Protein AF-A0A7Y3B7I3-F1 (afdb_monomer)

Mean predicted aligned error: 4.74 Å

Sequence (54 aa):
MPNDLPIIIQGGMGVAVSGWRLANAVSSEGQLGVVSGTALDAVLARRLQHGDPG

pLDDT: mean 91.46, std 9.16, range [53.5, 97.44]

Secondary structure (DSSP, 8-state):
-TT---S-EE---TTTTS-HHHHHHHHHTTSEE----TTHHHHHHHHHHT----

Solvent-accessible surface area (backbone atoms only — not comparable to full-atom values): 3271 Å² total; per-residue (Å²): 126,100,76,79,72,55,89,48,71,49,66,54,39,61,70,82,66,25,43,65,69,58,17,48,57,36,36,74,72,68,28,42,39,31,59,33,67,44,63,47,69,61,52,52,55,54,52,59,72,69,54,76,95,128

Structure (mmCIF, N/CA/C/O backbone):
data_AF-A0A7Y3B7I3-F1
#
_entry.id   AF-A0A7Y3B7I3-F1
#
loop_
_atom_site.group_PDB
_atom_site.id
_atom_site.type_symbol
_atom_site.label_atom_id
_atom_site.label_alt_id
_atom_site.label_comp_id
_atom_site.label_asym_id
_atom_site.label_entity_id
_atom_site.label_seq_id
_atom_site.pdbx_PDB_ins_code
_atom_site.Cartn_x
_atom_site.Cartn_y
_atom_site.Cartn_z
_atom_site.occupancy
_atom_site.B_iso_or_equiv
_atom_site.auth_seq_id
_atom_site.auth_comp_id
_atom_site.auth_asym_id
_atom_site.auth_atom_id
_atom_site.pdbx_PDB_model_num
ATOM 1 N N . MET A 1 1 ? -22.102 3.261 17.944 1.00 53.50 1 MET A N 1
ATOM 2 C CA . MET A 1 1 ? -21.602 4.514 18.540 1.00 53.50 1 MET A CA 1
ATOM 3 C C . MET A 1 1 ? -20.674 5.165 17.527 1.00 53.50 1 MET A C 1
ATOM 5 O O . MET A 1 1 ? -19.667 4.551 17.207 1.00 53.50 1 MET A O 1
ATOM 9 N N . PRO A 1 2 ? -20.997 6.329 16.946 1.00 55.97 2 PRO A N 1
ATOM 10 C CA . PRO A 1 2 ? -20.089 7.006 16.029 1.00 55.97 2 PRO A CA 1
ATOM 11 C C . PRO A 1 2 ? -19.096 7.845 16.8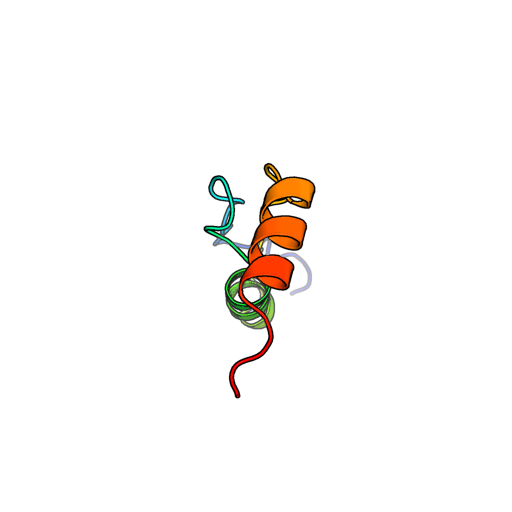46 1.00 55.97 2 PRO A C 1
ATOM 13 O O . PRO A 1 2 ? -19.258 9.055 16.943 1.00 55.97 2 PRO A O 1
ATOM 16 N N . ASN A 1 3 ? -18.138 7.192 17.515 1.00 65.38 3 ASN A N 1
ATOM 17 C CA . ASN A 1 3 ? -16.976 7.863 18.122 1.00 65.38 3 ASN A CA 1
ATOM 18 C C . ASN A 1 3 ? -15.791 6.925 18.441 1.00 65.38 3 ASN A C 1
ATOM 20 O O . ASN A 1 3 ? -14.890 7.321 19.179 1.00 65.38 3 ASN A O 1
ATOM 24 N N . ASP A 1 4 ? -15.776 5.695 17.922 1.00 82.00 4 ASP A N 1
ATOM 25 C CA . ASP A 1 4 ? -14.662 4.782 18.178 1.00 82.00 4 ASP A CA 1
ATOM 26 C C . ASP A 1 4 ? -13.540 5.081 17.182 1.00 82.00 4 ASP A C 1
ATOM 28 O O . ASP A 1 4 ? -13.627 4.775 15.993 1.00 82.00 4 ASP A O 1
ATOM 32 N N . LEU A 1 5 ? -12.502 5.762 17.673 1.00 92.12 5 LEU A N 1
ATOM 33 C CA . LEU A 1 5 ? -11.254 5.923 16.938 1.00 92.12 5 LEU A CA 1
ATOM 34 C C . LEU A 1 5 ? -10.604 4.544 16.732 1.00 92.12 5 LEU A 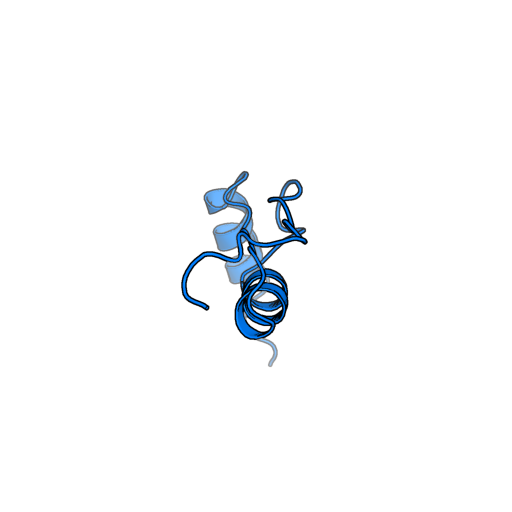C 1
ATOM 36 O O . LEU A 1 5 ? -10.742 3.667 17.589 1.00 92.12 5 LEU A O 1
ATOM 40 N N . PRO A 1 6 ? -9.867 4.348 15.627 1.00 95.00 6 PRO A N 1
ATOM 41 C CA . PRO A 1 6 ? -9.169 3.097 15.369 1.00 95.00 6 PRO A CA 1
ATOM 42 C C . PRO A 1 6 ? -8.193 2.790 16.511 1.00 95.00 6 PRO A C 1
ATOM 44 O O . PRO A 1 6 ? -7.340 3.609 16.853 1.00 95.00 6 PRO A O 1
ATOM 47 N N . ILE A 1 7 ? -8.315 1.596 17.091 1.00 96.12 7 ILE A N 1
ATOM 48 C CA . ILE A 1 7 ? -7.435 1.111 18.165 1.00 96.12 7 ILE A CA 1
ATOM 49 C C . ILE A 1 7 ? -6.109 0.626 17.564 1.00 96.12 7 ILE A C 1
ATOM 51 O O . ILE A 1 7 ? -5.056 0.714 18.195 1.00 96.12 7 ILE A O 1
ATOM 55 N N . ILE A 1 8 ? -6.153 0.139 16.322 1.00 95.19 8 ILE A N 1
ATOM 56 C CA . ILE A 1 8 ? -4.992 -0.285 15.548 1.00 95.19 8 ILE A CA 1
ATOM 57 C C . ILE A 1 8 ? -4.745 0.714 14.421 1.00 95.19 8 ILE A C 1
ATOM 59 O O . ILE A 1 8 ? -5.621 1.006 13.605 1.00 95.19 8 ILE A O 1
ATOM 63 N N . ILE A 1 9 ? -3.498 1.173 14.343 1.00 95.50 9 ILE A N 1
ATOM 64 C CA . ILE A 1 9 ? -2.985 1.938 13.211 1.00 95.50 9 ILE A CA 1
ATOM 65 C C . ILE A 1 9 ? -1.852 1.132 12.582 1.00 95.50 9 ILE A C 1
ATOM 67 O O . ILE A 1 9 ? -0.756 1.037 13.135 1.00 95.50 9 ILE A O 1
ATOM 71 N N . GLN A 1 10 ? -2.108 0.554 11.409 1.00 95.69 10 GLN A N 1
ATOM 72 C CA . GLN A 1 10 ? -1.059 -0.046 10.591 1.00 95.69 10 GLN A CA 1
ATOM 73 C C . GLN A 1 10 ? -0.380 1.065 9.789 1.00 95.69 10 GLN A C 1
ATOM 75 O O . GLN A 1 10 ? -0.927 1.573 8.813 1.00 95.69 10 GLN A O 1
ATOM 80 N N . GLY A 1 11 ? 0.818 1.456 10.221 1.00 93.75 11 GLY A N 1
ATOM 81 C CA . GLY A 1 11 ? 1.584 2.532 9.594 1.00 93.75 11 GLY A CA 1
ATOM 82 C C . GLY A 1 11 ? 2.219 2.140 8.259 1.00 93.75 11 GLY A C 1
ATOM 83 O O . GLY A 1 11 ? 2.473 0.966 7.989 1.00 93.75 11 GLY A O 1
ATOM 84 N N . GLY A 1 12 ? 2.529 3.144 7.438 1.00 89.06 12 GLY A N 1
ATOM 85 C CA . GLY A 1 12 ? 3.300 2.960 6.212 1.00 89.06 12 GLY A CA 1
ATOM 86 C C . GLY A 1 12 ? 4.733 2.519 6.527 1.00 89.06 12 GLY A C 1
ATOM 87 O O . GLY A 1 12 ? 5.499 3.289 7.100 1.00 89.06 12 GLY A O 1
ATOM 88 N N . MET A 1 13 ? 5.113 1.296 6.162 1.00 86.94 13 MET A N 1
ATOM 89 C CA . MET A 1 13 ? 6.450 0.752 6.412 1.00 86.94 13 MET A CA 1
ATOM 90 C C . MET A 1 13 ? 7.278 0.786 5.123 1.00 86.94 13 MET A C 1
ATOM 92 O O . MET A 1 13 ? 6.947 0.106 4.155 1.00 86.94 13 MET A O 1
ATOM 96 N N . GLY A 1 14 ? 8.359 1.572 5.116 1.00 90.56 14 GLY A N 1
ATOM 97 C CA . GLY A 1 14 ? 9.449 1.514 4.131 1.00 90.56 14 GLY A CA 1
ATOM 98 C C . GLY A 1 14 ? 9.048 1.503 2.648 1.00 90.56 14 GLY A C 1
ATOM 99 O O . GLY A 1 14 ? 7.963 1.932 2.257 1.00 90.56 14 GLY A O 1
ATOM 100 N N . VAL A 1 15 ? 9.953 1.005 1.805 1.00 93.56 15 VAL A N 1
ATOM 101 C CA . VAL A 1 15 ? 9.737 0.856 0.359 1.00 93.56 15 VAL A CA 1
ATOM 102 C C . VAL A 1 15 ? 9.066 -0.488 0.089 1.00 93.56 15 VAL A C 1
ATOM 104 O O . VAL A 1 15 ? 9.607 -1.531 0.442 1.00 93.56 15 VAL A O 1
ATOM 107 N N . ALA A 1 16 ? 7.889 -0.464 -0.540 1.00 87.19 16 ALA A N 1
ATOM 108 C CA . ALA A 1 16 ? 7.116 -1.648 -0.938 1.00 87.19 16 ALA A CA 1
ATOM 109 C C . ALA A 1 16 ? 6.705 -2.640 0.179 1.00 87.19 16 ALA A C 1
ATOM 111 O O . ALA A 1 16 ? 6.217 -3.718 -0.158 1.00 87.19 16 ALA A O 1
ATOM 112 N N . VAL A 1 17 ? 6.832 -2.305 1.472 1.00 86.06 17 VAL A N 1
ATOM 113 C CA . VAL A 1 17 ? 6.473 -3.233 2.569 1.00 86.06 17 VAL A CA 1
ATOM 114 C C . VAL A 1 17 ? 4.968 -3.222 2.852 1.00 86.06 17 VAL A C 1
ATOM 116 O O . VAL A 1 17 ? 4.337 -4.275 2.864 1.00 86.06 17 VAL A O 1
ATOM 119 N N . SER A 1 18 ? 4.356 -2.044 3.026 1.00 87.56 18 SER A N 1
ATOM 120 C CA . SER A 1 18 ? 2.911 -1.923 3.284 1.00 87.56 18 SER A CA 1
ATOM 121 C C . SER A 1 18 ? 2.144 -1.402 2.062 1.00 87.56 18 SER A C 1
ATOM 123 O O . SER A 1 18 ? 1.992 -0.196 1.850 1.00 87.56 18 SER A O 1
ATOM 125 N N . GLY A 1 19 ? 1.664 -2.333 1.235 1.00 92.19 19 GLY A N 1
ATOM 126 C CA . GLY A 1 19 ? 0.822 -2.045 0.070 1.00 92.19 19 GLY A CA 1
ATOM 127 C C . GLY A 1 19 ? -0.683 -2.037 0.370 1.00 92.19 19 GLY A C 1
ATOM 128 O O . GLY A 1 19 ? -1.124 -2.340 1.477 1.00 92.19 19 GLY A O 1
ATOM 129 N N . TRP A 1 20 ? -1.486 -1.764 -0.664 1.00 92.94 20 TRP A N 1
ATOM 130 C CA . TRP A 1 20 ? -2.949 -1.650 -0.569 1.00 92.94 20 TRP A CA 1
ATOM 131 C C . TRP A 1 20 ? -3.651 -2.892 -0.005 1.00 92.94 20 TRP A C 1
ATOM 133 O O . TRP A 1 20 ? -4.684 -2.755 0.635 1.00 92.94 20 TRP A O 1
ATOM 143 N N . ARG A 1 21 ? -3.102 -4.099 -0.202 1.00 94.81 21 ARG A N 1
ATOM 144 C CA . ARG A 1 21 ? -3.712 -5.341 0.302 1.00 94.81 21 ARG A CA 1
ATOM 145 C C . ARG A 1 21 ? -3.751 -5.378 1.831 1.00 94.81 21 ARG A C 1
ATOM 147 O O . ARG A 1 21 ? -4.786 -5.711 2.393 1.00 94.81 21 ARG A O 1
ATOM 154 N N . LEU A 1 22 ? -2.647 -5.006 2.487 1.00 94.44 22 LEU A N 1
ATOM 155 C CA . LEU A 1 22 ? -2.575 -4.943 3.949 1.00 94.44 22 LEU A CA 1
ATOM 156 C C . LEU A 1 22 ? -3.429 -3.791 4.485 1.00 94.44 22 LEU A C 1
ATOM 158 O O . LEU A 1 22 ? -4.233 -4.007 5.384 1.00 94.44 22 LEU A O 1
ATOM 162 N N . ALA A 1 23 ? -3.309 -2.602 3.887 1.00 96.25 23 ALA A N 1
ATOM 163 C CA . ALA A 1 23 ? -4.099 -1.446 4.299 1.00 96.25 23 ALA A CA 1
ATOM 164 C C . ALA A 1 23 ? -5.610 -1.716 4.179 1.00 96.25 23 ALA A C 1
ATOM 166 O O . ALA A 1 23 ? -6.363 -1.372 5.080 1.00 96.25 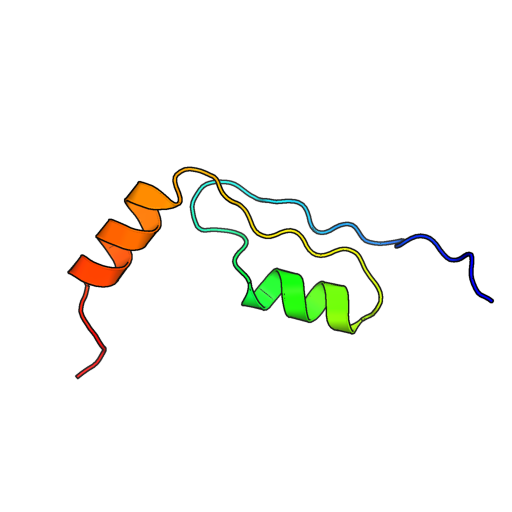23 ALA A O 1
ATOM 167 N N . ASN A 1 24 ? -6.052 -2.389 3.110 1.00 96.88 24 ASN A N 1
ATOM 168 C CA . ASN A 1 24 ? -7.451 -2.778 2.935 1.00 96.88 24 ASN A CA 1
ATOM 169 C C . ASN A 1 24 ? -7.898 -3.816 3.973 1.00 96.88 24 ASN A C 1
ATOM 171 O O . ASN A 1 24 ? -8.969 -3.663 4.549 1.00 96.88 24 ASN A O 1
ATOM 175 N N . ALA A 1 25 ? -7.080 -4.837 4.253 1.00 97.00 25 ALA A N 1
ATOM 176 C CA . ALA A 1 25 ? -7.399 -5.813 5.295 1.00 97.00 25 ALA A CA 1
ATOM 177 C C . ALA A 1 25 ? -7.589 -5.134 6.663 1.00 97.00 25 ALA A C 1
ATOM 179 O O . ALA A 1 25 ? -8.558 -5.417 7.351 1.00 97.00 25 ALA A O 1
ATOM 180 N N . VAL A 1 26 ? -6.723 -4.180 7.021 1.00 96.75 26 VAL A N 1
ATOM 181 C CA . VAL A 1 26 ? -6.836 -3.419 8.278 1.00 96.75 26 VAL A CA 1
ATOM 182 C C . VAL A 1 26 ? -8.074 -2.514 8.274 1.00 96.75 26 VAL A C 1
ATOM 184 O O . VAL A 1 26 ? -8.847 -2.522 9.229 1.00 96.75 26 VAL A O 1
ATOM 187 N N . S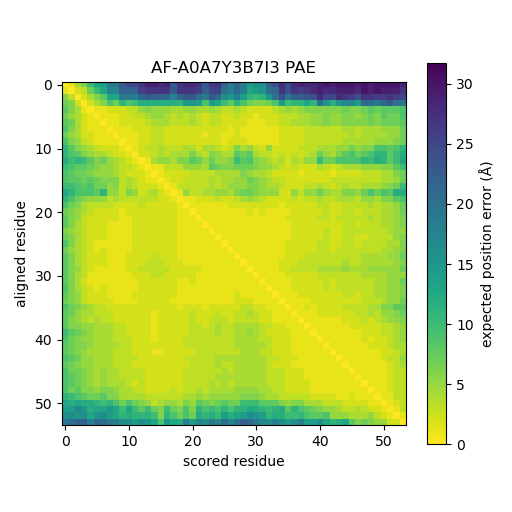ER A 1 27 ? -8.303 -1.765 7.194 1.00 96.56 27 SER A N 1
ATOM 188 C CA . SER A 1 27 ? -9.450 -0.855 7.089 1.00 96.56 27 SER A CA 1
ATOM 189 C C . SER A 1 27 ? -10.799 -1.578 7.030 1.00 96.56 27 SER A C 1
ATOM 191 O O . SER A 1 27 ? -11.789 -1.061 7.543 1.00 96.56 27 SER A O 1
ATOM 193 N N . SER A 1 28 ? -10.848 -2.782 6.454 1.00 97.44 28 SER A N 1
ATOM 194 C CA . SER A 1 28 ? -12.061 -3.612 6.409 1.00 97.44 28 SER A CA 1
ATOM 195 C C . SER A 1 28 ? -12.495 -4.103 7.795 1.00 97.44 28 SER A C 1
ATOM 197 O O . SER A 1 28 ? -13.683 -4.314 8.015 1.00 97.44 28 SER A O 1
ATOM 199 N N . GLU A 1 29 ? -11.564 -4.193 8.749 1.00 96.94 29 GLU A N 1
ATOM 200 C CA . GLU A 1 29 ? -11.826 -4.508 10.164 1.00 96.94 29 GLU A CA 1
ATOM 201 C C . GLU A 1 29 ? -12.159 -3.251 11.004 1.00 96.94 29 GLU A C 1
ATOM 203 O O . GLU A 1 29 ? -12.108 -3.264 12.237 1.00 96.94 29 GLU A O 1
ATOM 208 N N . GLY A 1 30 ? -12.450 -2.119 10.351 1.00 95.50 30 GLY A N 1
ATOM 209 C CA . GLY A 1 30 ? -12.775 -0.852 11.016 1.00 95.50 30 GLY A CA 1
ATOM 210 C C . GLY A 1 30 ? -11.577 -0.154 11.670 1.00 95.50 30 GLY A C 1
ATOM 211 O O . GLY A 1 30 ? -11.763 0.747 12.485 1.00 95.50 30 GLY A O 1
ATOM 212 N N . GLN A 1 31 ? -10.353 -0.572 11.340 1.00 96.31 31 GLN A N 1
ATOM 213 C CA . GLN A 1 31 ? -9.110 0.023 11.837 1.00 96.31 31 GLN A CA 1
ATOM 214 C C . GLN A 1 31 ? -8.505 0.987 10.801 1.00 96.31 31 GLN A C 1
ATOM 216 O O . GLN A 1 31 ? -9.082 1.217 9.740 1.00 96.31 31 GLN A O 1
ATOM 221 N N . LEU A 1 32 ? -7.340 1.580 11.087 1.00 96.12 32 LEU A N 1
ATOM 222 C CA . LEU A 1 32 ? -6.673 2.493 10.152 1.00 96.12 32 LEU A CA 1
ATOM 223 C C . LE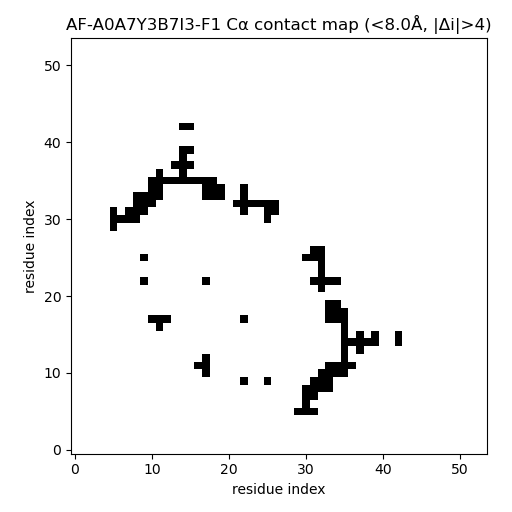U A 1 32 ? -5.506 1.806 9.436 1.00 96.12 32 LEU A C 1
ATOM 225 O O . LEU A 1 32 ? -4.439 1.604 10.021 1.00 96.12 32 LEU A O 1
ATOM 229 N N . GLY A 1 33 ? -5.699 1.473 8.160 1.00 96.31 33 GLY A N 1
ATOM 230 C CA . GLY A 1 33 ? -4.643 0.983 7.274 1.00 96.31 33 GLY A CA 1
ATOM 231 C C . GLY A 1 33 ? -4.006 2.097 6.440 1.00 96.31 33 GLY A C 1
ATOM 232 O O . GLY A 1 33 ? -4.711 2.908 5.839 1.00 96.31 33 GLY A O 1
ATOM 233 N N . VAL A 1 34 ? -2.672 2.116 6.351 1.00 96.25 34 VAL A N 1
ATOM 234 C CA . VAL A 1 34 ? -1.910 3.095 5.556 1.00 96.25 34 VAL A CA 1
ATOM 235 C C . VAL A 1 34 ? -1.104 2.399 4.460 1.00 96.25 34 VAL A C 1
ATOM 237 O O . VAL A 1 34 ? -0.353 1.451 4.706 1.00 96.25 34 VAL A O 1
ATOM 240 N N . VAL A 1 35 ? -1.208 2.919 3.235 1.00 95.50 35 VAL A N 1
ATOM 241 C CA . VAL A 1 35 ? -0.361 2.520 2.103 1.00 95.50 35 VAL A CA 1
ATOM 242 C C . VAL A 1 35 ? 0.928 3.341 2.130 1.00 95.50 35 VAL A C 1
ATOM 244 O O . VAL A 1 35 ? 0.874 4.569 2.131 1.00 95.50 35 VAL A O 1
ATOM 247 N N . SER A 1 36 ? 2.094 2.684 2.137 1.00 94.94 36 SER A N 1
ATOM 248 C CA . SER A 1 36 ? 3.373 3.402 2.059 1.00 94.94 36 SER A CA 1
ATOM 249 C C . SER A 1 36 ? 3.583 3.939 0.646 1.00 94.94 36 SER A C 1
ATOM 251 O O . SER A 1 36 ? 3.596 3.177 -0.321 1.00 94.94 36 SER A O 1
ATOM 253 N N . GLY A 1 37 ? 3.779 5.253 0.538 1.00 94.06 37 GLY A N 1
ATOM 254 C CA . GLY A 1 37 ? 4.154 5.930 -0.706 1.00 94.06 37 GLY A CA 1
ATOM 255 C C . GLY A 1 37 ? 5.667 6.044 -0.923 1.00 94.06 37 GLY A C 1
ATOM 256 O O . GLY A 1 37 ? 6.095 6.662 -1.894 1.00 94.06 37 GLY A O 1
ATOM 257 N N . THR A 1 38 ? 6.490 5.490 -0.027 1.00 95.25 38 THR A N 1
ATOM 258 C CA . THR A 1 38 ? 7.951 5.648 -0.085 1.00 95.25 38 THR A CA 1
ATOM 259 C C . THR A 1 38 ? 8.515 5.024 -1.363 1.00 95.25 38 THR A C 1
ATOM 261 O O . THR A 1 38 ? 8.364 3.820 -1.579 1.00 95.25 38 THR A O 1
ATOM 264 N N . ALA 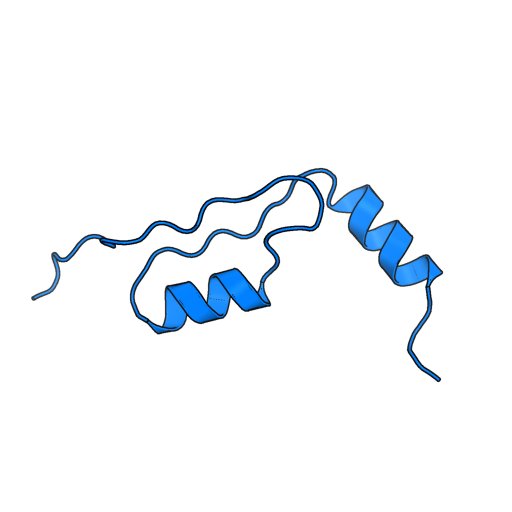A 1 39 ? 9.185 5.843 -2.183 1.00 96.06 39 ALA A N 1
ATOM 265 C CA . ALA A 1 39 ? 9.779 5.460 -3.469 1.00 96.06 39 ALA A CA 1
ATOM 266 C C . ALA A 1 39 ? 8.793 4.755 -4.427 1.00 96.06 39 ALA A C 1
ATOM 268 O O . ALA A 1 39 ? 9.154 3.800 -5.119 1.00 96.06 39 ALA A O 1
ATOM 269 N N . LEU A 1 40 ? 7.521 5.182 -4.435 1.00 93.56 40 LEU A N 1
ATOM 270 C CA . LEU A 1 40 ? 6.470 4.550 -5.240 1.00 93.56 40 LEU A CA 1
ATOM 271 C C . LEU A 1 40 ? 6.778 4.562 -6.747 1.00 93.56 40 LEU A C 1
ATOM 273 O O . LEU A 1 40 ? 6.423 3.618 -7.447 1.00 93.56 40 LEU A O 1
ATOM 277 N N . ASP A 1 41 ? 7.469 5.589 -7.229 1.00 96.31 41 ASP A N 1
ATOM 278 C CA . ASP A 1 41 ? 7.989 5.701 -8.593 1.00 96.31 41 ASP A CA 1
ATOM 279 C C . ASP A 1 41 ? 8.956 4.555 -8.939 1.00 96.31 41 ASP A C 1
ATOM 281 O O . ASP A 1 41 ? 8.753 3.841 -9.926 1.00 96.31 41 ASP A O 1
ATOM 285 N N . ALA A 1 42 ? 9.951 4.307 -8.083 1.00 96.19 42 ALA A N 1
ATOM 286 C CA . ALA A 1 42 ? 10.900 3.210 -8.246 1.00 96.19 42 ALA A CA 1
ATOM 287 C C . ALA A 1 42 ? 10.216 1.842 -8.104 1.00 96.19 42 ALA A C 1
ATOM 289 O O . ALA A 1 42 ? 10.522 0.912 -8.856 1.00 96.19 42 ALA A O 1
ATOM 290 N N . VAL A 1 43 ? 9.265 1.712 -7.172 1.00 94.19 43 VAL A N 1
ATOM 291 C CA . VAL A 1 43 ? 8.481 0.482 -6.980 1.00 94.19 43 VAL A CA 1
ATOM 292 C C . VAL A 1 43 ? 7.633 0.175 -8.211 1.00 94.19 43 VAL A C 1
ATOM 294 O O . VAL A 1 43 ? 7.619 -0.971 -8.661 1.00 94.19 43 VAL A O 1
ATOM 297 N N . LEU A 1 44 ? 6.945 1.172 -8.772 1.00 93.88 44 LEU A N 1
ATOM 298 C CA . LEU A 1 44 ? 6.133 1.006 -9.975 1.00 93.88 44 LEU A CA 1
ATOM 299 C C . LEU A 1 44 ? 7.004 0.602 -11.166 1.00 93.88 44 LEU A C 1
ATOM 301 O O . LEU A 1 44 ? 6.722 -0.412 -11.803 1.00 93.88 44 LEU A O 1
ATOM 305 N N . ALA A 1 45 ? 8.096 1.332 -11.415 1.00 97.00 45 ALA A N 1
ATOM 306 C CA . ALA A 1 45 ? 9.033 1.009 -12.487 1.00 97.00 45 ALA A CA 1
ATOM 307 C C . ALA A 1 45 ? 9.593 -0.415 -12.339 1.00 97.00 45 ALA A C 1
ATOM 309 O O . ALA A 1 45 ? 9.610 -1.183 -13.301 1.00 97.00 45 ALA A O 1
ATOM 310 N N . ARG A 1 46 ? 9.989 -0.810 -11.121 1.00 94.88 46 ARG A N 1
ATOM 311 C CA . ARG A 1 46 ? 10.517 -2.153 -10.856 1.00 94.88 46 ARG A CA 1
ATOM 312 C C . ARG A 1 46 ? 9.460 -3.244 -11.025 1.00 94.88 46 ARG A C 1
ATOM 314 O O . ARG A 1 46 ? 9.806 -4.329 -11.476 1.00 94.88 46 ARG A O 1
ATOM 321 N N . ARG A 1 47 ? 8.192 -3.000 -10.677 1.00 92.50 47 ARG A N 1
ATOM 322 C CA . ARG A 1 47 ? 7.108 -3.971 -10.918 1.00 92.50 47 ARG A CA 1
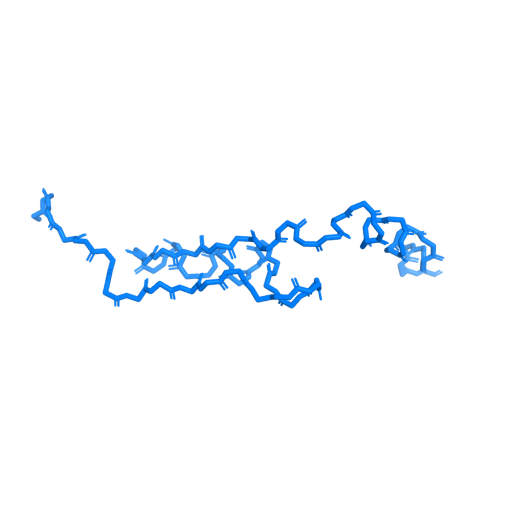ATOM 323 C C . ARG A 1 47 ? 6.875 -4.181 -12.408 1.00 92.50 47 ARG A C 1
ATOM 325 O O . ARG A 1 47 ? 6.846 -5.323 -12.837 1.00 92.50 47 ARG A O 1
ATOM 332 N N . LEU A 1 48 ? 6.805 -3.101 -13.185 1.00 95.31 48 LEU A N 1
ATOM 333 C CA . LEU A 1 48 ? 6.644 -3.182 -14.640 1.00 95.31 48 LEU A CA 1
ATOM 334 C C . LEU A 1 48 ? 7.808 -3.925 -15.313 1.00 95.31 48 LEU A C 1
ATOM 336 O O . LEU A 1 48 ? 7.586 -4.703 -16.231 1.00 95.31 48 LEU A O 1
ATOM 340 N N . GLN A 1 49 ? 9.040 -3.738 -14.829 1.00 96.81 49 GLN A N 1
ATOM 341 C CA . GLN A 1 49 ? 10.215 -4.462 -15.337 1.00 96.81 49 GLN A CA 1
ATOM 342 C C . GLN A 1 49 ? 10.145 -5.980 -15.151 1.00 96.81 49 GLN A C 1
ATOM 344 O O . GLN A 1 49 ? 10.748 -6.699 -15.941 1.00 96.81 49 GLN A O 1
ATOM 349 N N . HIS A 1 50 ? 9.460 -6.472 -14.114 1.00 94.50 50 HIS A N 1
ATOM 350 C CA . HIS A 1 50 ? 9.290 -7.915 -13.922 1.00 94.50 50 HIS A CA 1
ATOM 351 C C . HIS A 1 50 ? 8.304 -8.525 -14.927 1.00 94.50 50 HIS A C 1
ATOM 353 O O . HIS A 1 50 ? 8.268 -9.746 -15.049 1.00 94.50 50 HIS A O 1
ATOM 359 N N . GLY A 1 51 ? 7.552 -7.692 -15.656 1.00 92.56 51 GLY A N 1
ATOM 360 C CA . GLY A 1 51 ? 6.499 -8.141 -16.553 1.00 92.56 51 GLY A CA 1
ATOM 361 C C . GLY A 1 51 ? 5.324 -8.761 -15.803 1.00 92.56 51 GLY A C 1
ATOM 362 O O . GLY A 1 51 ? 5.307 -8.858 -14.572 1.00 92.56 51 GLY A O 1
ATOM 363 N N . ASP A 1 52 ? 4.322 -9.170 -16.568 1.00 91.94 52 ASP A N 1
ATOM 364 C CA . ASP A 1 52 ? 3.223 -9.961 -16.036 1.00 91.94 52 ASP A CA 1
ATOM 365 C C . ASP A 1 52 ? 3.646 -11.437 -15.939 1.00 91.94 52 ASP A C 1
ATOM 367 O O . ASP A 1 52 ? 4.393 -11.912 -16.797 1.00 91.94 52 ASP A O 1
ATOM 371 N N . PRO A 1 53 ? 3.181 -12.186 -14.923 1.00 83.62 53 PRO A N 1
ATOM 372 C CA . PRO A 1 53 ? 3.378 -13.630 -14.876 1.00 83.62 53 PRO A CA 1
AT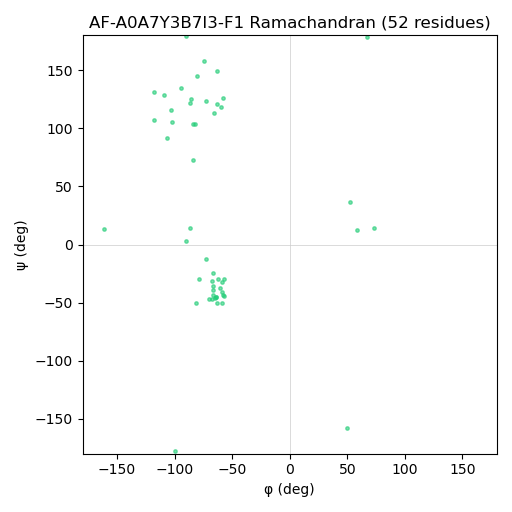OM 373 C C . PRO A 1 53 ? 2.738 -14.294 -16.106 1.00 83.62 53 PRO A C 1
ATOM 375 O O . PRO A 1 53 ? 1.521 -14.206 -16.285 1.00 83.62 53 PRO A O 1
ATOM 378 N N . GLY A 1 54 ? 3.545 -14.962 -16.929 1.00 75.69 54 GLY A N 1
ATOM 379 C CA . GLY A 1 54 ? 3.150 -15.620 -18.179 1.00 75.69 54 GLY A CA 1
ATOM 380 C C . GLY A 1 54 ? 4.364 -16.082 -18.971 1.00 75.69 54 GLY A C 1
ATOM 381 O O . GLY A 1 54 ? 4.150 -16.538 -20.114 1.00 75.69 54 GLY A O 1
#

Radius of gyration: 14.36 Å; Cα contacts (8 Å, |Δi|>4): 62; chains: 1; bounding box: 32×24×37 Å

Foldseek 3Di:
DPPDAAPDAADADADPPFAPVNQVVQ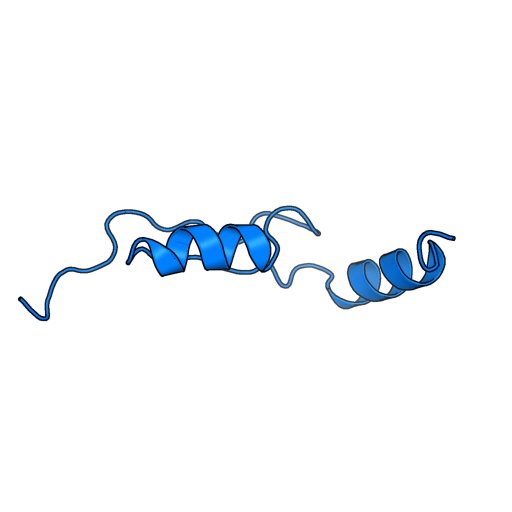VVVVHGRDHHPHPVVVVVVVVVVVPDDD